Protein AF-A0AAD9TMH7-F1 (afdb_monomer)

InterPro domains: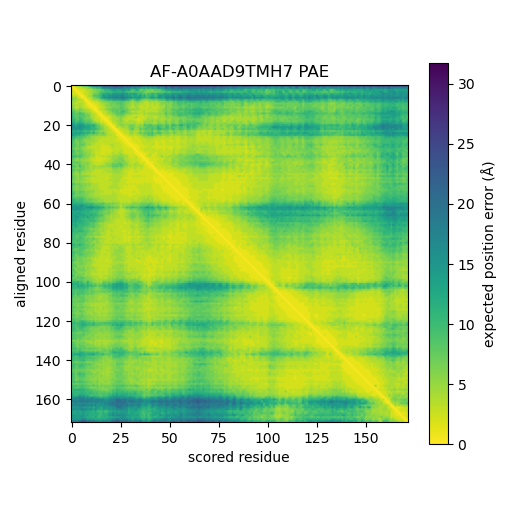
  IPR013698 Squalene epoxidase [PF08491] (3-164)
  IPR036188 FAD/NAD(P)-binding domain superfamily [G3DSA:3.50.50.60] (2-108)
  IPR036188 FAD/NAD(P)-binding domain superfamily [SSF51905] (16-121)
  IPR040125 Squalene monooxygenase [PTHR10835] (2-171)

Radius of gyration: 20.92 Å; Cα contacts (8 Å, |Δi|>4): 158; chains: 1; bounding box: 48×43×60 Å

Nearest PDB structures (foldseek):
  6c6p-assembly1_B  TM=9.276E-01  e=2.168E-09  Homo sapiens
  1pxc-assembly1_A  TM=7.274E-01  e=1.680E-01  Pseudomonas aeruginosa
  4bk2-assembly1_A-2  TM=8.147E-01  e=1.234E+00  Rhodococcus jostii RHA1
  1ykj-assembly1_A  TM=7.203E-01  e=4.678E-01  Pseudomonas aeruginosa
  6dll-assembly2_D  TM=6.455E-01  e=8.464E-01  Pseudomonas putida KT2440

Organism: NCBI:txid168575

pLDDT: mean 87.28, std 4.31, range [63.28, 92.69]

Structure (mmCIF, N/CA/C/O backbone):
data_AF-A0AAD9TMH7-F1
#
_entry.id   AF-A0AAD9TMH7-F1
#
loop_
_atom_site.group_PDB
_atom_site.id
_atom_site.type_symbol
_atom_site.label_atom_id
_atom_site.label_alt_id
_atom_site.label_comp_id
_atom_site.label_asym_id
_atom_site.label_entity_id
_atom_site.label_seq_id
_atom_site.pdbx_PDB_ins_code
_atom_site.Cartn_x
_atom_site.Cartn_y
_atom_site.Cartn_z
_atom_site.occupancy
_atom_site.B_iso_or_equiv
_atom_site.auth_seq_id
_atom_site.auth_comp_id
_atom_site.auth_asym_id
_atom_site.auth_atom_id
_atom_site.pdbx_PDB_model_num
ATOM 1 N N 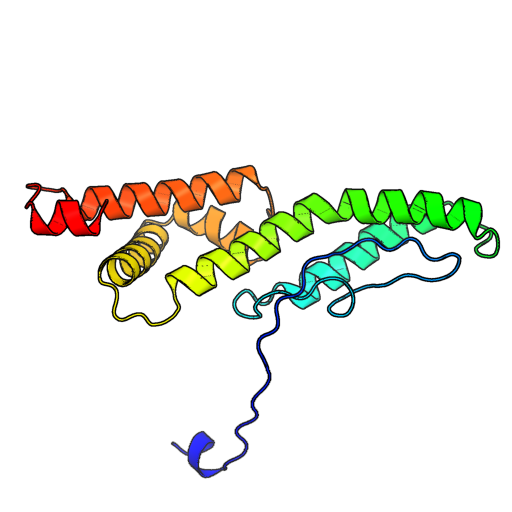. MET A 1 1 ? 1.239 -26.235 20.498 1.00 63.28 1 MET A N 1
ATOM 2 C CA . MET A 1 1 ? 2.556 -25.963 21.119 1.00 63.28 1 MET A CA 1
ATOM 3 C C . MET A 1 1 ? 3.727 -26.581 20.353 1.00 63.28 1 MET A C 1
ATOM 5 O O . MET A 1 1 ? 4.769 -25.947 20.303 1.00 63.28 1 MET A O 1
ATOM 9 N N . VAL A 1 2 ? 3.530 -27.686 19.622 1.00 82.06 2 VAL A N 1
ATOM 10 C CA . VAL A 1 2 ? 4.546 -28.353 18.771 1.00 82.06 2 VAL A CA 1
ATOM 11 C C . VAL A 1 2 ? 5.394 -27.421 17.880 1.00 82.06 2 VAL A C 1
ATOM 13 O O . VAL A 1 2 ? 6.589 -27.640 17.723 1.00 82.06 2 VAL A O 1
ATOM 16 N N . ALA A 1 3 ? 4.818 -26.371 17.281 1.00 84.12 3 ALA A N 1
ATOM 17 C CA . ALA A 1 3 ? 5.582 -25.438 16.440 1.00 84.12 3 ALA A CA 1
ATOM 18 C C . ALA A 1 3 ? 6.568 -24.554 17.233 1.00 84.12 3 ALA A C 1
ATOM 20 O O . ALA A 1 3 ? 7.623 -24.209 16.709 1.00 84.12 3 ALA A O 1
ATOM 21 N N . ILE A 1 4 ? 6.237 -24.218 18.486 1.00 88.38 4 ILE A N 1
ATOM 22 C CA . ILE A 1 4 ? 7.104 -23.446 19.391 1.00 88.38 4 ILE A CA 1
ATOM 23 C C . ILE A 1 4 ? 8.240 -24.343 19.892 1.00 88.38 4 ILE A C 1
ATOM 25 O O . ILE A 1 4 ? 9.398 -23.944 19.862 1.00 88.38 4 ILE A O 1
ATOM 29 N N . GLU A 1 5 ? 7.918 -25.583 20.266 1.00 90.06 5 GLU A N 1
ATOM 30 C CA . GLU A 1 5 ? 8.888 -26.581 20.742 1.00 90.06 5 GLU A CA 1
ATOM 31 C C . GLU A 1 5 ? 9.938 -26.944 19.682 1.00 90.06 5 GLU A C 1
ATOM 33 O O . GLU A 1 5 ? 11.096 -27.174 20.013 1.00 90.06 5 GLU A O 1
ATOM 38 N N . LYS A 1 6 ? 9.569 -26.930 18.392 1.00 89.38 6 LYS A N 1
ATOM 39 C CA . LYS A 1 6 ? 10.507 -27.146 17.275 1.00 89.38 6 LYS A CA 1
ATOM 40 C C . LYS A 1 6 ? 11.535 -26.019 17.087 1.00 89.38 6 LYS A C 1
ATOM 42 O O . LYS A 1 6 ? 12.466 -26.200 16.307 1.00 89.38 6 LYS A O 1
ATOM 47 N N . GLY A 1 7 ? 11.368 -24.855 17.724 1.00 84.31 7 GLY A N 1
ATOM 48 C CA . GLY A 1 7 ? 12.388 -23.799 17.805 1.00 84.31 7 GLY A CA 1
ATOM 49 C C . GLY A 1 7 ? 12.769 -23.071 16.504 1.00 84.31 7 GLY A C 1
ATOM 50 O O . GLY A 1 7 ? 13.596 -22.167 16.545 1.00 84.31 7 GLY A O 1
ATOM 51 N N . ASN A 1 8 ? 12.175 -23.389 15.348 1.00 88.31 8 ASN A N 1
ATOM 52 C CA . ASN A 1 8 ? 12.482 -22.732 14.064 1.00 88.31 8 ASN A CA 1
ATOM 53 C C . ASN A 1 8 ? 11.724 -21.397 13.897 1.00 88.31 8 ASN A C 1
ATOM 55 O O . ASN A 1 8 ? 11.012 -21.185 12.913 1.00 88.31 8 ASN A O 1
ATOM 59 N N . ILE A 1 9 ? 11.834 -20.509 14.888 1.00 89.75 9 ILE A N 1
ATOM 60 C CA . ILE A 1 9 ? 11.226 -19.175 14.855 1.00 89.75 9 ILE A CA 1
ATOM 61 C C . ILE A 1 9 ? 12.196 -18.229 14.149 1.00 89.75 9 ILE A C 1
ATOM 63 O O . ILE A 1 9 ? 13.265 -17.914 14.666 1.00 89.75 9 ILE A O 1
ATOM 67 N N . ARG A 1 10 ? 11.819 -17.770 12.955 1.00 91.44 10 ARG A N 1
ATOM 68 C CA . ARG A 1 10 ? 12.599 -16.803 12.174 1.00 91.44 10 ARG A CA 1
ATOM 69 C C . ARG A 1 10 ? 12.021 -15.410 12.353 1.00 91.44 10 ARG A C 1
ATOM 71 O O . ARG A 1 10 ? 10.811 -15.221 12.257 1.00 91.44 10 ARG A O 1
ATOM 78 N N . THR A 1 11 ? 12.893 -14.439 12.573 1.00 89.06 11 THR A N 1
ATOM 79 C CA . THR A 1 11 ? 12.530 -13.028 12.683 1.00 89.06 11 THR A CA 1
ATOM 80 C C . THR A 1 11 ? 13.097 -12.260 11.497 1.00 89.06 11 THR A C 1
ATOM 82 O O . THR A 1 11 ? 14.181 -12.553 11.000 1.00 89.06 11 THR A O 1
ATOM 85 N N . MET A 1 12 ? 12.333 -11.282 11.022 1.00 89.56 12 MET A N 1
ATOM 86 C CA . MET A 1 12 ? 12.731 -10.362 9.961 1.00 89.56 12 MET A CA 1
ATOM 87 C C . MET A 1 12 ? 12.413 -8.941 10.412 1.00 89.56 12 MET A C 1
ATOM 89 O O . MET A 1 12 ? 11.469 -8.713 11.169 1.00 89.56 12 MET A O 1
ATOM 93 N N . THR A 1 13 ? 13.213 -7.977 9.965 1.00 86.94 13 THR A N 1
ATOM 94 C CA . THR A 1 13 ? 13.007 -6.570 10.318 1.00 86.94 13 THR A CA 1
ATOM 95 C C . THR A 1 13 ? 11.858 -5.970 9.516 1.00 86.94 13 THR A C 1
ATOM 97 O O . THR A 1 13 ? 11.881 -6.032 8.287 1.00 86.94 13 THR A O 1
ATOM 100 N N . ASN A 1 14 ? 10.924 -5.293 10.186 1.00 84.56 14 ASN A N 1
ATOM 101 C CA . ASN A 1 14 ? 9.943 -4.442 9.516 1.00 84.56 14 ASN A CA 1
ATOM 102 C C . ASN A 1 14 ? 10.627 -3.137 9.096 1.00 84.56 14 ASN A C 1
ATOM 104 O O . ASN A 1 14 ? 10.991 -2.325 9.947 1.00 84.56 14 ASN A O 1
ATOM 108 N N . ARG A 1 15 ? 10.820 -2.938 7.790 1.00 82.25 15 ARG A N 1
ATOM 109 C CA . ARG A 1 15 ? 11.405 -1.711 7.234 1.00 82.25 15 ARG A CA 1
ATOM 110 C C . ARG A 1 15 ? 10.324 -0.861 6.574 1.00 82.25 15 ARG A C 1
ATOM 112 O O . ARG A 1 15 ? 9.320 -1.371 6.089 1.00 82.25 15 ARG A O 1
ATOM 119 N N . SER A 1 16 ? 10.541 0.447 6.565 1.00 82.25 16 SER A N 1
ATOM 120 C CA . SER A 1 16 ? 9.744 1.396 5.795 1.00 82.25 16 SER A CA 1
ATOM 121 C C . SER A 1 16 ? 10.711 2.359 5.129 1.00 82.25 16 SER A C 1
ATOM 123 O O . SER A 1 16 ? 11.467 3.039 5.817 1.00 82.25 16 SER A O 1
ATOM 125 N N . MET A 1 17 ? 10.698 2.395 3.803 1.00 87.00 17 MET A N 1
ATOM 126 C CA . MET A 1 17 ? 11.581 3.219 2.992 1.00 87.00 17 MET A CA 1
ATOM 127 C C . MET A 1 17 ? 10.749 3.865 1.884 1.00 87.00 17 MET A C 1
ATOM 129 O O . MET A 1 17 ? 10.269 3.145 1.007 1.00 87.00 17 MET A O 1
ATOM 133 N N . PRO A 1 18 ? 10.536 5.190 1.928 1.00 84.19 18 PRO A N 1
ATOM 134 C CA . PRO A 1 18 ? 9.780 5.878 0.895 1.00 84.19 18 PRO A CA 1
ATOM 135 C C . PRO A 1 18 ? 10.549 5.889 -0.428 1.00 84.19 18 PRO A C 1
ATOM 137 O O . PRO A 1 18 ? 11.774 6.018 -0.450 1.00 84.19 18 PRO A O 1
ATOM 140 N N . ALA A 1 19 ? 9.805 5.817 -1.530 1.00 84.75 19 ALA A N 1
ATOM 141 C CA . ALA A 1 19 ? 10.353 5.976 -2.869 1.00 84.75 19 ALA A CA 1
ATOM 142 C C . ALA A 1 19 ? 11.048 7.339 -3.013 1.00 84.75 19 ALA A C 1
ATOM 144 O O . ALA A 1 19 ? 10.396 8.381 -2.928 1.00 84.75 19 ALA A O 1
ATOM 145 N N . THR A 1 20 ? 12.355 7.324 -3.271 1.00 82.69 20 THR A N 1
ATOM 146 C CA . THR A 1 20 ? 13.131 8.517 -3.630 1.00 82.69 20 THR A CA 1
ATOM 147 C C . THR A 1 20 ? 13.665 8.329 -5.038 1.00 82.69 20 THR A C 1
ATOM 149 O O . THR A 1 20 ? 14.431 7.407 -5.302 1.00 82.69 20 THR A O 1
ATOM 152 N N . THR A 1 21 ? 13.240 9.186 -5.962 1.00 77.94 21 THR A N 1
ATOM 153 C CA . THR A 1 21 ? 13.705 9.129 -7.348 1.00 77.94 21 THR A CA 1
ATOM 154 C C . THR A 1 21 ? 15.100 9.728 -7.444 1.00 77.94 21 THR A C 1
ATOM 156 O O . THR A 1 21 ? 15.270 10.927 -7.227 1.00 77.94 21 THR A O 1
ATOM 159 N N . GLN A 1 22 ? 16.083 8.909 -7.799 1.00 77.25 22 GLN A N 1
ATOM 160 C CA . GLN A 1 22 ? 17.406 9.368 -8.205 1.00 77.25 22 GLN A CA 1
ATOM 161 C C . GLN A 1 22 ? 17.606 8.965 -9.668 1.00 77.25 22 GLN A C 1
ATOM 163 O O . GLN A 1 22 ? 17.825 7.784 -9.938 1.00 77.25 22 GLN A O 1
ATOM 168 N N . PRO A 1 23 ? 17.459 9.897 -10.629 1.00 76.25 23 PRO A N 1
ATOM 169 C CA . PRO A 1 23 ? 17.712 9.585 -12.027 1.00 76.25 23 PRO A CA 1
ATOM 170 C C . PRO A 1 23 ? 19.189 9.220 -12.177 1.00 76.25 23 PRO A C 1
ATOM 172 O O . PRO A 1 23 ? 20.078 10.003 -11.852 1.00 76.25 23 PRO A O 1
ATOM 175 N N . THR A 1 24 ? 19.454 7.995 -12.613 1.00 83.56 24 THR A N 1
ATOM 176 C CA . THR A 1 24 ? 20.802 7.500 -12.891 1.00 83.56 24 THR A CA 1
ATOM 177 C C . THR A 1 24 ? 20.785 6.912 -14.289 1.00 83.56 24 THR A C 1
ATOM 179 O O . THR A 1 24 ? 19.992 6.019 -14.585 1.00 83.56 24 THR A O 1
ATOM 182 N N . LEU A 1 25 ? 21.625 7.449 -15.171 1.00 82.94 25 LEU A N 1
ATOM 183 C CA . LEU A 1 25 ? 21.685 7.016 -16.564 1.00 82.94 25 LEU A CA 1
ATOM 184 C C . LEU A 1 25 ? 22.033 5.524 -16.634 1.00 82.94 25 LEU A C 1
ATOM 186 O O . LEU A 1 25 ? 23.006 5.081 -16.029 1.00 82.94 25 LEU A O 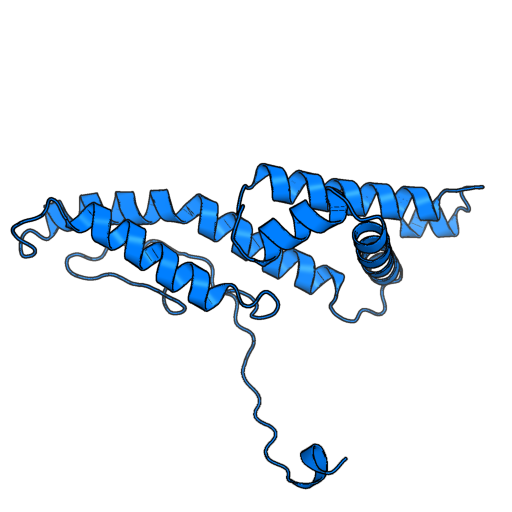1
ATOM 190 N N . GLY A 1 26 ? 21.216 4.758 -17.358 1.00 83.75 26 GLY A N 1
ATOM 191 C CA . GLY A 1 26 ? 21.414 3.318 -17.545 1.00 83.75 26 GLY A CA 1
ATOM 192 C C . GLY A 1 26 ? 21.102 2.442 -16.324 1.00 83.75 26 GLY A C 1
ATOM 193 O O . GLY A 1 26 ? 21.325 1.236 -16.390 1.00 83.75 26 GLY A O 1
ATOM 194 N N . ALA A 1 27 ? 20.573 3.000 -15.229 1.00 87.19 27 ALA A N 1
ATOM 195 C CA . ALA A 1 27 ? 20.221 2.240 -14.032 1.00 87.19 27 ALA A CA 1
ATOM 196 C C . ALA A 1 27 ? 18.765 2.476 -13.606 1.00 87.19 27 ALA A C 1
ATOM 198 O O . ALA A 1 27 ? 18.225 3.577 -13.705 1.00 87.19 27 ALA A O 1
ATOM 199 N N . LEU A 1 28 ? 18.133 1.420 -13.094 1.00 87.81 28 LEU A N 1
ATOM 200 C CA . LEU A 1 28 ? 16.751 1.434 -12.627 1.00 87.81 28 LEU A CA 1
ATOM 201 C C . LEU A 1 28 ? 16.642 0.676 -11.303 1.00 87.81 28 LEU A C 1
ATOM 203 O O . LEU A 1 28 ? 17.107 -0.456 -11.188 1.00 87.81 28 LEU A O 1
ATOM 207 N N . LEU A 1 29 ? 15.994 1.297 -10.317 1.00 88.56 29 LEU A N 1
ATOM 208 C CA . LEU A 1 29 ? 15.738 0.704 -9.008 1.00 88.56 29 LEU A CA 1
ATOM 209 C C . LEU A 1 29 ? 14.269 0.275 -8.909 1.00 88.56 29 LEU A C 1
ATOM 211 O O . LEU A 1 29 ? 13.370 1.063 -9.198 1.00 88.56 29 LEU A O 1
ATOM 215 N N . LEU A 1 30 ? 14.019 -0.970 -8.490 1.00 89.38 30 LEU A N 1
ATOM 216 C CA . LEU A 1 30 ? 12.678 -1.561 -8.399 1.00 89.38 30 LEU A CA 1
ATOM 217 C C . LEU A 1 30 ? 12.492 -2.386 -7.121 1.00 89.38 30 LEU A C 1
ATOM 219 O O . LEU A 1 30 ? 13.451 -2.762 -6.448 1.00 89.38 30 LEU A O 1
ATOM 223 N N . GLY A 1 31 ? 11.229 -2.696 -6.818 1.00 88.31 31 GLY A N 1
ATOM 224 C CA . GLY A 1 31 ? 10.840 -3.546 -5.692 1.00 88.31 31 GLY A CA 1
ATOM 225 C C . GLY A 1 31 ? 11.155 -2.923 -4.333 1.00 88.31 31 GLY A C 1
ATOM 226 O O . GLY A 1 31 ? 11.196 -1.698 -4.190 1.00 88.31 31 GLY A O 1
ATOM 227 N N . ASP A 1 32 ? 11.412 -3.774 -3.338 1.00 89.81 32 ASP A N 1
ATOM 228 C CA . ASP A 1 32 ? 11.732 -3.333 -1.975 1.00 89.81 32 ASP A CA 1
ATOM 229 C C . ASP A 1 32 ? 13.010 -2.478 -1.923 1.00 89.81 32 ASP A C 1
ATOM 231 O O . ASP A 1 32 ? 13.123 -1.600 -1.070 1.00 89.81 32 ASP A O 1
ATOM 235 N N . ALA A 1 33 ? 13.931 -2.642 -2.880 1.00 88.44 33 ALA A N 1
ATOM 236 C CA . ALA A 1 33 ? 15.115 -1.792 -2.995 1.00 88.44 33 ALA A CA 1
ATOM 237 C C . ALA A 1 33 ? 14.778 -0.332 -3.353 1.00 88.44 33 ALA A C 1
ATOM 239 O O . ALA A 1 33 ? 15.563 0.558 -3.046 1.00 88.44 33 ALA A O 1
ATOM 240 N N . PHE A 1 34 ? 13.616 -0.071 -3.963 1.00 87.81 34 PHE A N 1
ATOM 241 C CA . PHE A 1 34 ? 13.153 1.275 -4.309 1.00 87.81 34 PHE A CA 1
ATOM 242 C C . PHE A 1 34 ? 12.137 1.835 -3.308 1.00 87.81 34 PHE A C 1
ATOM 244 O O . PHE A 1 34 ? 12.189 3.011 -2.957 1.00 87.81 34 PHE A O 1
ATOM 251 N N . ASN A 1 35 ? 11.186 1.012 -2.860 1.00 88.31 35 ASN A N 1
ATOM 252 C CA . ASN A 1 35 ? 10.096 1.441 -1.987 1.00 88.31 35 ASN A CA 1
ATOM 253 C C . ASN A 1 35 ? 9.663 0.262 -1.108 1.00 88.31 35 ASN A C 1
ATOM 255 O O . ASN A 1 35 ? 8.983 -0.644 -1.576 1.00 88.31 35 ASN A O 1
ATOM 259 N N . THR A 1 36 ? 10.035 0.277 0.171 1.00 87.44 36 THR A N 1
ATOM 260 C CA . THR A 1 36 ? 9.600 -0.744 1.139 1.00 87.44 36 THR A CA 1
ATOM 261 C C . THR A 1 36 ? 8.509 -0.167 2.037 1.00 87.44 36 THR A C 1
ATOM 263 O O . THR A 1 36 ? 8.612 0.971 2.497 1.00 87.44 36 THR A O 1
ATOM 266 N N . ARG A 1 37 ? 7.491 -0.965 2.367 1.00 87.19 37 ARG A N 1
ATOM 267 C CA . ARG A 1 37 ? 6.464 -0.614 3.361 1.00 87.19 37 ARG A CA 1
ATOM 268 C C . ARG A 1 37 ? 6.346 -1.664 4.452 1.00 87.19 37 ARG A C 1
ATOM 270 O O . ARG A 1 37 ? 6.877 -2.763 4.335 1.00 87.19 37 ARG A O 1
ATOM 277 N N . HIS A 1 38 ? 5.577 -1.332 5.484 1.00 85.75 38 HIS A N 1
ATOM 278 C CA . HIS A 1 38 ? 5.240 -2.283 6.532 1.00 85.75 38 HIS A CA 1
ATOM 279 C C . HIS A 1 38 ? 4.560 -3.537 5.932 1.00 85.75 38 HIS A C 1
ATOM 281 O O . HIS A 1 38 ? 3.568 -3.388 5.215 1.00 85.75 38 HIS A O 1
ATOM 287 N N . PRO A 1 39 ? 5.024 -4.767 6.236 1.00 85.56 39 PRO A N 1
ATOM 288 C CA . PRO A 1 39 ? 4.568 -5.987 5.555 1.00 85.56 39 PRO A CA 1
ATOM 289 C C . PRO A 1 39 ? 3.153 -6.438 5.949 1.00 85.56 39 PRO A C 1
ATOM 291 O O . PRO A 1 39 ? 2.640 -7.399 5.389 1.00 85.56 39 PRO A O 1
ATOM 294 N N . LEU A 1 40 ? 2.509 -5.741 6.893 1.00 85.88 40 LEU A N 1
ATOM 295 C CA . LEU A 1 40 ? 1.192 -6.089 7.449 1.00 85.88 40 LEU A CA 1
ATOM 296 C C . LEU A 1 40 ? 0.104 -6.272 6.384 1.00 85.88 40 LEU A C 1
ATOM 298 O O . LEU A 1 40 ? -0.762 -7.120 6.558 1.00 85.88 40 LEU A O 1
ATOM 302 N N . THR A 1 41 ? 0.137 -5.489 5.306 1.00 85.81 41 THR A N 1
ATOM 303 C CA . THR A 1 41 ? -0.858 -5.585 4.226 1.00 85.81 41 THR A CA 1
ATOM 304 C C . THR A 1 41 ? -0.457 -6.562 3.125 1.00 85.81 41 THR A C 1
ATOM 306 O O . THR A 1 41 ? -1.246 -6.800 2.223 1.00 85.81 41 THR A O 1
ATOM 309 N N . GLY A 1 42 ? 0.764 -7.108 3.141 1.00 86.00 42 GLY A N 1
ATOM 310 C CA . GLY A 1 42 ? 1.253 -8.007 2.090 1.00 86.00 42 GLY A CA 1
ATOM 311 C C . GLY A 1 42 ? 1.468 -7.364 0.707 1.00 86.00 42 GLY A C 1
ATOM 312 O O . GLY A 1 42 ? 1.911 -8.050 -0.208 1.00 86.00 42 GLY A O 1
ATOM 313 N N . GLY A 1 43 ? 1.239 -6.056 0.539 1.00 86.75 43 GLY A N 1
ATOM 314 C CA . GLY A 1 43 ? 1.251 -5.373 -0.768 1.00 86.75 43 GLY A CA 1
ATOM 315 C C . GLY A 1 43 ? 2.631 -5.115 -1.400 1.00 86.75 43 GLY A C 1
ATOM 316 O O . GLY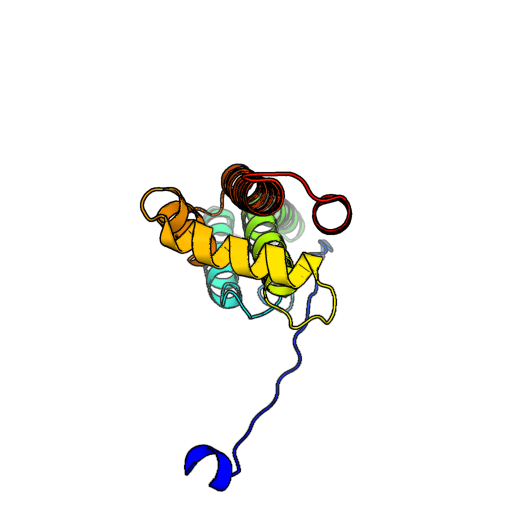 A 1 43 ? 2.749 -4.324 -2.338 1.00 86.75 43 GLY A O 1
ATOM 317 N N . GLY A 1 44 ? 3.710 -5.712 -0.879 1.00 88.25 44 GLY A N 1
ATOM 318 C CA . GLY A 1 44 ? 5.065 -5.564 -1.435 1.00 88.25 44 GLY A CA 1
ATOM 319 C C . GLY A 1 44 ? 5.202 -6.237 -2.805 1.00 88.25 44 GLY A C 1
ATOM 320 O O . GLY A 1 44 ? 5.554 -5.592 -3.793 1.00 88.25 44 GLY A O 1
ATOM 321 N N . MET A 1 45 ? 4.822 -7.517 -2.889 1.00 91.75 45 MET A N 1
ATOM 322 C CA . MET A 1 45 ? 4.863 -8.279 -4.143 1.00 91.75 45 MET A CA 1
ATOM 323 C C . MET A 1 45 ? 3.888 -7.725 -5.184 1.00 91.75 45 MET A C 1
ATOM 325 O O . MET A 1 45 ? 4.248 -7.599 -6.353 1.00 91.75 45 MET A O 1
ATOM 329 N N . THR A 1 46 ? 2.681 -7.330 -4.765 1.00 90.06 46 THR A N 1
ATOM 330 C CA . THR A 1 46 ? 1.683 -6.734 -5.664 1.00 90.06 46 THR A CA 1
ATOM 331 C C . THR A 1 46 ? 2.202 -5.458 -6.312 1.00 90.06 46 THR A C 1
ATOM 333 O O . THR A 1 46 ? 2.033 -5.251 -7.514 1.00 90.06 46 THR A O 1
ATOM 336 N N . MET A 1 47 ? 2.898 -4.620 -5.543 1.00 88.25 47 MET A N 1
ATOM 337 C CA . MET A 1 47 ? 3.512 -3.405 -6.064 1.00 88.25 47 MET A CA 1
ATOM 338 C C . MET A 1 47 ? 4.658 -3.714 -7.030 1.00 88.25 47 MET A C 1
ATOM 340 O O . MET A 1 47 ? 4.699 -3.122 -8.105 1.00 88.25 47 MET A O 1
ATOM 344 N N . ALA A 1 48 ? 5.523 -4.681 -6.710 1.00 90.88 48 ALA A N 1
ATOM 345 C CA . ALA A 1 48 ? 6.591 -5.109 -7.614 1.00 90.88 48 ALA A CA 1
ATOM 346 C C . ALA A 1 48 ? 6.042 -5.611 -8.964 1.00 90.88 48 ALA A C 1
ATOM 348 O O . ALA A 1 48 ? 6.536 -5.221 -10.022 1.00 90.88 48 ALA A O 1
ATOM 349 N N . LEU A 1 49 ? 4.979 -6.421 -8.945 1.00 91.75 49 LEU A N 1
ATOM 350 C CA . LEU A 1 49 ? 4.321 -6.910 -10.160 1.00 91.75 49 LEU A CA 1
ATOM 351 C C . LEU A 1 49 ? 3.634 -5.783 -10.938 1.00 91.75 49 LEU A C 1
ATOM 353 O O . LEU A 1 49 ? 3.787 -5.697 -12.155 1.00 91.75 49 LEU A O 1
ATOM 357 N N . SER A 1 50 ? 2.938 -4.883 -10.244 1.00 89.69 50 SER A N 1
ATOM 358 C CA . SER A 1 50 ? 2.280 -3.732 -10.871 1.00 89.69 50 SER A CA 1
ATOM 359 C C . SER A 1 50 ? 3.289 -2.804 -11.550 1.00 89.69 50 SER A C 1
ATOM 361 O O . SER A 1 50 ? 3.063 -2.346 -12.668 1.00 89.69 50 SER A O 1
ATOM 363 N N . TYR A 1 51 ? 4.436 -2.571 -10.911 1.00 91.31 51 TYR A N 1
ATOM 364 C CA . TYR A 1 51 ? 5.526 -1.785 -11.483 1.00 91.31 51 TYR A CA 1
ATOM 365 C C . TYR A 1 51 ? 6.103 -2.446 -12.733 1.00 91.31 51 TYR A C 1
ATOM 367 O O . TYR A 1 51 ? 6.322 -1.760 -13.725 1.00 91.31 51 TYR A O 1
ATOM 375 N N . ASN A 1 52 ? 6.279 -3.769 -12.737 1.00 91.62 52 ASN A N 1
ATOM 376 C CA . ASN A 1 52 ? 6.742 -4.483 -13.928 1.00 91.62 52 ASN A CA 1
ATOM 377 C C . ASN A 1 52 ? 5.791 -4.318 -15.123 1.00 91.62 52 ASN A C 1
ATOM 379 O O . ASN A 1 52 ? 6.262 -4.185 -16.250 1.00 91.62 52 ASN A O 1
ATOM 383 N N . VAL A 1 53 ? 4.473 -4.284 -14.901 1.00 92.44 53 VAL A N 1
ATOM 384 C CA . VAL A 1 53 ? 3.495 -4.048 -15.979 1.00 92.44 53 VAL A CA 1
ATOM 385 C C . VAL A 1 53 ? 3.641 -2.637 -16.554 1.00 92.44 53 VAL A C 1
ATOM 387 O O . VAL A 1 53 ? 3.780 -2.490 -17.766 1.00 92.44 53 VAL A O 1
ATOM 390 N N . VAL A 1 54 ? 3.690 -1.610 -15.698 1.00 91.81 54 VAL A N 1
ATOM 391 C CA . VAL A 1 54 ? 3.865 -0.211 -16.136 1.00 91.81 54 VAL A CA 1
ATOM 392 C C . VAL A 1 54 ? 5.197 -0.029 -16.864 1.00 91.81 54 VAL A C 1
ATOM 394 O O . VAL A 1 54 ? 5.250 0.601 -17.918 1.00 91.81 54 VAL A O 1
ATOM 397 N N . LEU A 1 55 ? 6.271 -0.608 -16.325 1.00 92.25 55 LEU A N 1
ATOM 398 C CA . LEU A 1 55 ? 7.592 -0.561 -16.936 1.00 92.25 55 LEU A CA 1
ATOM 399 C C . LEU A 1 55 ? 7.591 -1.239 -18.308 1.00 92.25 55 LEU A C 1
ATOM 401 O O . LEU A 1 55 ? 8.052 -0.645 -19.276 1.00 92.25 55 LEU A O 1
ATOM 405 N N . ARG A 1 56 ? 7.030 -2.449 -18.418 1.00 92.69 56 ARG A N 1
ATOM 406 C CA . ARG A 1 56 ? 6.896 -3.164 -19.694 1.00 92.69 56 ARG A CA 1
ATOM 407 C C . ARG A 1 56 ? 6.185 -2.307 -20.735 1.00 92.69 56 ARG A C 1
ATOM 409 O O . ARG A 1 56 ? 6.628 -2.263 -21.879 1.00 92.69 56 ARG A O 1
ATOM 416 N N . ASP A 1 57 ? 5.082 -1.665 -20.368 1.00 92.19 57 ASP A N 1
ATOM 417 C CA . ASP A 1 57 ? 4.290 -0.881 -21.315 1.00 92.19 57 ASP A CA 1
ATOM 418 C C . ASP A 1 57 ? 5.011 0.401 -21.754 1.00 92.19 57 ASP A C 1
ATOM 420 O O . ASP A 1 57 ? 4.927 0.768 -22.925 1.00 92.19 57 ASP A O 1
ATOM 424 N N . LEU A 1 58 ? 5.795 1.021 -20.865 1.00 90.81 58 LEU A N 1
ATOM 425 C CA . LEU A 1 58 ? 6.654 2.162 -21.201 1.00 90.81 58 LEU A CA 1
ATOM 426 C C . LEU A 1 58 ? 7.869 1.786 -22.051 1.00 90.81 58 LEU A C 1
ATOM 428 O O . LEU A 1 58 ? 8.290 2.588 -22.881 1.00 90.81 58 LEU A O 1
ATOM 432 N N . LEU A 1 59 ? 8.433 0.593 -21.851 1.00 90.25 59 LEU A N 1
ATOM 433 C CA . LEU A 1 59 ? 9.589 0.112 -22.611 1.00 90.25 59 LEU A CA 1
ATOM 434 C C . LEU A 1 59 ? 9.197 -0.516 -23.954 1.00 90.25 59 LEU A C 1
ATOM 436 O O . LEU A 1 59 ? 10.023 -0.563 -24.856 1.00 90.25 59 LEU A O 1
ATOM 440 N N . ARG A 1 60 ? 7.948 -0.964 -24.130 1.00 90.88 60 ARG A N 1
ATOM 441 C CA . ARG A 1 60 ? 7.463 -1.584 -25.376 1.00 90.88 60 ARG A CA 1
ATOM 442 C C . ARG A 1 60 ? 7.756 -0.788 -26.664 1.00 90.88 60 ARG A C 1
ATOM 444 O O . ARG A 1 60 ? 8.102 -1.432 -27.649 1.00 90.88 60 ARG A O 1
ATOM 451 N N . PRO A 1 61 ? 7.594 0.550 -26.725 1.00 89.00 61 PRO A N 1
ATOM 452 C CA . PRO A 1 61 ? 7.903 1.308 -27.940 1.00 89.00 61 PRO A CA 1
ATOM 453 C C . PRO A 1 61 ? 9.411 1.498 -28.193 1.00 89.00 61 PRO A C 1
ATOM 455 O O . PRO A 1 61 ? 9.793 1.912 -29.291 1.00 89.00 61 PRO A O 1
ATOM 458 N N . LEU A 1 62 ? 10.274 1.217 -27.212 1.00 86.62 62 LEU A N 1
ATOM 459 C CA . LEU A 1 62 ? 11.719 1.378 -27.346 1.00 86.62 62 LEU A CA 1
ATOM 460 C C . LEU A 1 62 ? 12.326 0.174 -28.069 1.00 86.62 62 LEU A C 1
ATOM 462 O O . LEU A 1 62 ? 12.226 -0.961 -27.612 1.00 86.62 62 LEU A O 1
ATOM 466 N N . HIS A 1 63 ? 12.976 0.446 -29.198 1.00 85.62 63 HIS A N 1
ATOM 467 C CA . HIS A 1 63 ? 13.687 -0.565 -29.985 1.00 85.62 63 HIS A CA 1
ATOM 468 C C . HIS A 1 63 ? 15.182 -0.617 -29.641 1.00 85.62 63 HIS A C 1
ATOM 470 O O . HIS A 1 63 ? 15.823 -1.641 -29.858 1.00 85.62 63 HIS A O 1
ATOM 476 N N . ASP A 1 64 ? 15.720 0.470 -29.079 1.00 86.19 64 ASP A N 1
ATOM 477 C CA . ASP A 1 64 ? 17.094 0.567 -28.598 1.00 86.19 64 ASP A CA 1
ATOM 478 C C . ASP A 1 64 ? 17.099 0.993 -27.125 1.00 86.19 64 ASP A C 1
ATOM 480 O O . ASP A 1 64 ? 16.486 1.993 -26.748 1.00 86.19 64 ASP A O 1
ATOM 484 N N . LEU A 1 65 ? 17.778 0.206 -26.290 1.00 86.88 65 LEU A N 1
ATOM 485 C CA . LEU A 1 65 ? 17.950 0.469 -24.859 1.00 86.88 65 LEU A CA 1
ATOM 486 C C . LEU A 1 65 ? 19.300 1.136 -24.549 1.00 86.88 65 LEU A C 1
ATOM 488 O O . LEU A 1 65 ? 19.548 1.483 -23.396 1.00 86.88 65 LEU A O 1
ATOM 492 N N . ASN A 1 66 ? 20.165 1.323 -25.554 1.00 88.88 66 ASN A N 1
ATOM 493 C CA . ASN A 1 66 ? 21.463 1.982 -25.391 1.00 88.88 66 ASN A CA 1
ATOM 494 C C . ASN A 1 66 ? 21.354 3.515 -25.363 1.00 88.88 66 ASN A C 1
ATOM 496 O O . ASN A 1 66 ? 22.281 4.184 -24.902 1.00 88.88 66 ASN A O 1
ATOM 500 N N . ASP A 1 67 ? 20.226 4.084 -25.799 1.00 88.12 67 ASP A N 1
ATOM 501 C CA . ASP A 1 67 ? 19.938 5.515 -25.674 1.00 88.12 67 ASP A CA 1
ATOM 502 C C . ASP A 1 67 ? 19.548 5.863 -24.225 1.00 88.12 67 ASP A C 1
ATOM 504 O O . ASP A 1 67 ? 18.373 5.956 -23.852 1.00 88.12 67 ASP A O 1
ATOM 508 N N . ALA A 1 68 ? 20.565 6.019 -23.372 1.00 87.50 68 ALA A N 1
ATOM 509 C CA . ALA A 1 68 ? 20.387 6.317 -21.954 1.00 87.50 68 ALA A CA 1
ATOM 510 C C . ALA A 1 68 ? 19.608 7.628 -21.682 1.00 87.50 68 ALA A C 1
ATOM 512 O O . ALA A 1 68 ? 18.760 7.616 -20.783 1.00 87.50 68 ALA A O 1
ATOM 513 N N . PRO A 1 69 ? 19.824 8.741 -22.419 1.00 86.25 69 PRO A N 1
ATOM 514 C CA . PRO A 1 69 ? 18.996 9.942 -22.296 1.00 86.25 69 PRO A CA 1
ATOM 515 C C . PRO A 1 69 ? 17.518 9.707 -22.623 1.00 86.25 69 PRO A C 1
ATOM 517 O O . PRO A 1 69 ? 16.651 10.137 -21.854 1.00 86.25 69 PRO A O 1
ATOM 520 N N . ALA A 1 70 ? 17.208 9.005 -23.721 1.00 85.69 70 ALA A N 1
ATOM 521 C CA . ALA A 1 70 ? 15.823 8.687 -24.055 1.00 85.69 70 ALA A CA 1
ATOM 522 C C . ALA A 1 70 ? 15.195 7.789 -22.984 1.00 85.69 70 ALA A C 1
ATOM 524 O O . ALA A 1 70 ? 14.107 8.098 -22.494 1.00 85.69 70 ALA A O 1
ATOM 525 N N . LEU A 1 71 ? 15.902 6.739 -22.552 1.00 88.56 71 LEU A N 1
ATOM 526 C CA . LEU A 1 71 ? 15.447 5.827 -21.504 1.00 88.56 71 LEU A CA 1
ATOM 527 C C . LEU A 1 71 ? 15.148 6.573 -20.195 1.00 88.56 71 LEU A C 1
ATOM 529 O O . LEU A 1 71 ? 14.105 6.337 -19.586 1.00 88.56 71 LEU A O 1
ATOM 533 N N . CYS A 1 72 ? 15.998 7.526 -19.798 1.00 87.25 72 CYS A N 1
ATOM 534 C CA . CYS A 1 72 ? 15.795 8.338 -18.596 1.00 87.25 72 CYS A CA 1
ATOM 535 C C . CYS A 1 72 ? 14.439 9.064 -18.609 1.00 87.25 72 CYS A C 1
ATOM 537 O O . CYS A 1 72 ? 13.720 9.040 -17.611 1.00 87.25 72 CYS A O 1
ATOM 539 N N . LYS A 1 73 ? 14.028 9.619 -19.756 1.00 87.62 73 LYS A N 1
ATOM 540 C CA . LYS A 1 73 ? 12.728 10.297 -19.911 1.00 87.62 73 LYS A CA 1
ATOM 541 C C . LYS A 1 73 ? 11.535 9.347 -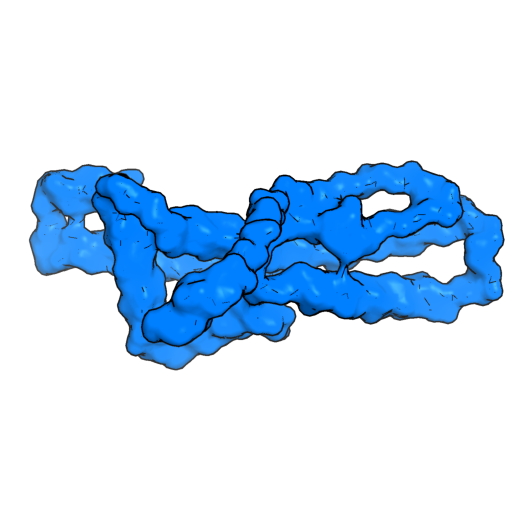19.719 1.00 87.62 73 LYS A C 1
ATOM 543 O O . LYS A 1 73 ? 10.529 9.712 -19.101 1.00 87.62 73 LYS A O 1
ATOM 548 N N . TYR A 1 74 ? 11.638 8.113 -20.216 1.00 87.56 74 TYR A N 1
ATOM 549 C CA . TYR A 1 74 ? 10.618 7.084 -19.977 1.00 87.56 74 TYR A CA 1
ATOM 550 C C . TYR A 1 74 ? 10.601 6.637 -18.510 1.00 87.56 74 TYR A C 1
ATOM 552 O O . TYR A 1 74 ? 9.524 6.455 -17.941 1.00 87.56 74 TYR A O 1
ATOM 560 N N . LEU A 1 75 ? 11.766 6.528 -17.865 1.00 88.69 75 LEU A N 1
ATOM 561 C CA . LEU A 1 75 ? 11.865 6.176 -16.446 1.00 88.69 75 LEU A CA 1
ATOM 562 C C . LEU A 1 75 ? 11.302 7.271 -15.523 1.00 88.69 75 LEU A C 1
ATOM 564 O O . LEU A 1 75 ? 10.642 6.962 -14.533 1.00 88.69 75 LEU A O 1
ATOM 568 N N . GLU A 1 76 ? 11.459 8.551 -15.856 1.00 88.06 76 GLU A N 1
ATOM 569 C CA . GLU A 1 76 ? 10.782 9.644 -15.138 1.00 88.06 76 GLU A CA 1
ATOM 570 C C . GLU A 1 76 ? 9.251 9.518 -15.203 1.00 88.06 76 GLU A C 1
ATOM 572 O O . GLU A 1 76 ? 8.544 9.715 -14.202 1.00 88.06 76 GLU A O 1
ATOM 577 N N . SER A 1 77 ? 8.735 9.121 -16.369 1.00 89.31 77 SER A N 1
ATOM 578 C CA . SER A 1 77 ? 7.308 8.847 -16.565 1.00 89.31 77 SER A CA 1
ATOM 579 C C . SER A 1 77 ? 6.860 7.628 -15.753 1.00 89.31 77 SER A C 1
ATOM 581 O O . SER A 1 77 ? 5.832 7.688 -15.075 1.00 89.31 77 SER A O 1
ATOM 583 N N . PHE A 1 78 ? 7.666 6.559 -15.731 1.00 90.62 78 PHE A N 1
ATOM 584 C CA . PHE A 1 78 ? 7.452 5.375 -14.894 1.00 90.62 78 PHE A CA 1
ATOM 585 C C . PHE A 1 78 ? 7.286 5.748 -13.418 1.00 90.62 78 PHE A C 1
ATOM 587 O O . PHE A 1 78 ? 6.284 5.385 -12.795 1.00 90.62 78 PHE A O 1
ATOM 594 N N . TYR A 1 79 ? 8.216 6.530 -12.863 1.00 87.44 79 TYR A N 1
ATOM 595 C CA . TYR A 1 79 ? 8.139 6.939 -11.463 1.00 87.44 79 TYR A CA 1
ATOM 596 C C . TYR A 1 79 ? 6.901 7.786 -11.176 1.00 87.44 79 TYR A C 1
ATOM 598 O O . TYR A 1 79 ? 6.315 7.668 -10.102 1.00 87.44 79 TYR A O 1
ATOM 606 N N . THR A 1 80 ? 6.463 8.610 -12.128 1.00 89.12 80 THR A N 1
ATOM 607 C CA . THR A 1 80 ? 5.243 9.412 -11.980 1.00 89.12 80 THR A CA 1
ATOM 608 C C . THR A 1 80 ? 3.985 8.547 -11.980 1.00 89.12 80 THR A C 1
ATOM 610 O O . THR A 1 80 ? 3.130 8.729 -11.112 1.00 89.12 80 THR A O 1
ATOM 613 N N . LEU A 1 81 ? 3.899 7.559 -12.872 1.00 88.56 81 LEU A N 1
ATOM 614 C CA . LEU A 1 81 ? 2.772 6.622 -12.943 1.00 88.56 81 LEU A CA 1
ATOM 615 C C . LEU A 1 81 ? 2.689 5.698 -11.721 1.00 88.56 81 LEU A C 1
ATOM 617 O O . LEU A 1 81 ? 1.597 5.310 -11.311 1.00 88.56 81 LEU A O 1
ATOM 621 N N . CYS A 1 82 ? 3.822 5.391 -11.089 1.00 87.56 82 CYS A N 1
ATOM 622 C CA . CYS A 1 82 ? 3.862 4.558 -9.889 1.00 87.56 82 CYS A CA 1
ATOM 623 C C . CYS A 1 82 ? 3.396 5.286 -8.614 1.00 87.56 82 CYS A C 1
ATOM 625 O O . CYS A 1 82 ? 2.940 4.630 -7.674 1.00 87.56 82 CYS A O 1
ATOM 627 N N . LYS A 1 83 ? 3.471 6.627 -8.559 1.00 87.62 83 LYS A N 1
ATOM 628 C CA . LYS A 1 83 ? 3.174 7.427 -7.349 1.00 87.62 83 LYS A CA 1
ATOM 629 C C . LYS A 1 83 ? 1.793 7.158 -6.733 1.00 87.62 83 LYS A C 1
ATOM 631 O O . LYS A 1 83 ? 1.754 6.967 -5.517 1.00 87.62 83 LYS A O 1
ATOM 636 N N . PRO A 1 84 ? 0.669 7.125 -7.479 1.00 86.56 84 PRO A N 1
ATOM 637 C CA . PRO A 1 84 ? -0.656 6.960 -6.872 1.00 86.56 84 PRO A CA 1
ATOM 638 C C . PRO A 1 84 ? -0.832 5.596 -6.191 1.00 86.56 84 PRO A C 1
ATOM 640 O O . PRO A 1 84 ? -1.318 5.521 -5.059 1.00 86.56 84 PRO A O 1
ATOM 643 N N . LEU A 1 85 ? -0.367 4.528 -6.848 1.00 86.44 85 LEU A N 1
ATOM 644 C CA . LEU A 1 85 ? -0.370 3.168 -6.305 1.00 86.44 85 LEU A CA 1
ATOM 645 C C . LEU A 1 85 ? 0.547 3.071 -5.078 1.00 86.44 85 LEU A C 1
ATOM 647 O O . LEU A 1 85 ? 0.142 2.596 -4.015 1.00 86.44 85 LEU A O 1
ATOM 651 N N . ALA A 1 86 ? 1.778 3.576 -5.205 1.00 87.12 86 ALA A N 1
ATOM 652 C CA . ALA A 1 86 ? 2.761 3.605 -4.131 1.00 87.12 86 ALA A CA 1
ATOM 653 C C . ALA A 1 86 ? 2.221 4.324 -2.893 1.00 87.12 86 ALA A C 1
ATOM 655 O O . ALA A 1 86 ? 2.300 3.797 -1.785 1.00 87.12 86 ALA A O 1
ATOM 656 N N . SER A 1 87 ? 1.656 5.515 -3.092 1.00 88.81 87 SER A N 1
ATOM 657 C CA . SER A 1 87 ? 1.137 6.375 -2.036 1.00 88.81 87 SER A CA 1
ATOM 658 C C . SER A 1 87 ? -0.029 5.718 -1.303 1.00 88.81 87 SER A C 1
ATOM 660 O O . SER A 1 87 ? -0.007 5.662 -0.073 1.00 88.81 87 SER A O 1
ATOM 662 N N . THR A 1 88 ? -0.991 5.147 -2.035 1.00 88.12 88 THR A N 1
ATOM 663 C CA . THR A 1 88 ? -2.176 4.518 -1.433 1.00 88.12 88 THR A CA 1
ATOM 664 C C . THR A 1 88 ? -1.784 3.321 -0.573 1.00 88.12 88 THR A C 1
ATOM 666 O O . THR A 1 88 ? -2.118 3.283 0.610 1.00 88.12 88 THR A O 1
ATOM 669 N N . ILE A 1 89 ? -0.998 2.388 -1.118 1.00 87.62 89 ILE A N 1
ATOM 670 C CA . ILE A 1 89 ? -0.605 1.173 -0.393 1.00 87.62 89 ILE A CA 1
ATOM 671 C C . ILE A 1 89 ? 0.354 1.504 0.767 1.00 87.62 89 ILE A C 1
ATOM 673 O O . ILE A 1 89 ? 0.219 0.941 1.853 1.00 87.62 89 ILE A O 1
ATOM 677 N N . ASN A 1 90 ? 1.289 2.455 0.590 1.00 89.31 90 ASN A N 1
ATOM 678 C CA . ASN A 1 90 ? 2.182 2.913 1.670 1.00 89.31 90 ASN A CA 1
ATOM 679 C C . ASN A 1 90 ? 1.384 3.508 2.832 1.00 89.31 90 ASN A C 1
ATOM 681 O O . ASN A 1 90 ? 1.609 3.162 3.995 1.00 89.31 90 ASN A O 1
ATOM 685 N N . THR A 1 91 ? 0.459 4.411 2.509 1.00 89.12 91 THR A N 1
ATOM 686 C CA . THR A 1 91 ? -0.355 5.114 3.501 1.00 89.12 91 THR A CA 1
ATOM 687 C C . THR A 1 91 ? -1.270 4.139 4.224 1.00 89.12 91 THR A C 1
ATOM 689 O O . THR A 1 91 ? -1.325 4.171 5.451 1.00 89.12 91 THR A O 1
ATOM 692 N N . LEU A 1 92 ? -1.915 3.223 3.494 1.00 89.25 92 LEU A N 1
ATOM 693 C CA . LEU A 1 92 ? -2.757 2.183 4.078 1.00 89.25 92 LEU A CA 1
ATOM 694 C C . LEU A 1 92 ? -1.959 1.286 5.032 1.00 89.25 92 LEU A C 1
ATOM 696 O O . LEU A 1 92 ? -2.369 1.105 6.176 1.00 89.25 92 LEU A O 1
ATOM 700 N N . ALA A 1 93 ? -0.797 0.779 4.609 1.00 88.94 93 ALA A N 1
ATOM 701 C CA . ALA A 1 93 ? 0.036 -0.083 5.447 1.00 88.94 93 ALA A CA 1
ATOM 702 C C . ALA A 1 93 ? 0.478 0.614 6.743 1.00 88.94 93 ALA A C 1
ATOM 704 O O . ALA A 1 93 ? 0.419 0.025 7.823 1.00 88.94 93 ALA A O 1
ATOM 705 N N . CYS A 1 94 ? 0.873 1.886 6.652 1.00 87.75 94 CYS A N 1
ATOM 706 C CA . CYS A 1 94 ? 1.260 2.686 7.811 1.00 87.75 94 CYS A CA 1
ATOM 707 C C . CYS A 1 94 ? 0.066 2.997 8.730 1.00 87.75 94 CYS A C 1
ATOM 709 O O . CYS A 1 94 ? 0.182 2.874 9.951 1.00 87.75 94 CYS A O 1
ATOM 711 N N . ALA A 1 95 ? -1.086 3.368 8.163 1.00 89.19 95 ALA A N 1
ATOM 712 C CA . ALA A 1 95 ? -2.300 3.668 8.917 1.00 89.19 95 ALA A CA 1
ATOM 713 C C . ALA A 1 95 ? -2.794 2.434 9.680 1.00 89.19 95 ALA A C 1
ATOM 715 O O . ALA A 1 95 ? -2.967 2.494 10.896 1.00 89.19 95 ALA A O 1
ATOM 716 N N . LEU A 1 96 ? -2.932 1.295 8.999 1.00 88.81 96 LEU A N 1
ATOM 717 C CA . LEU A 1 96 ? -3.366 0.051 9.630 1.00 88.81 96 LEU A CA 1
ATOM 718 C C . LEU A 1 96 ? -2.363 -0.436 10.672 1.00 88.81 96 LEU A C 1
ATOM 720 O O . LEU A 1 96 ? -2.777 -0.867 11.744 1.00 88.81 96 LEU A O 1
ATOM 724 N N . TYR A 1 97 ? -1.057 -0.302 10.421 1.00 88.69 97 TYR A N 1
ATOM 725 C CA . TYR A 1 97 ? -0.062 -0.599 11.447 1.00 88.69 97 TYR A CA 1
ATOM 72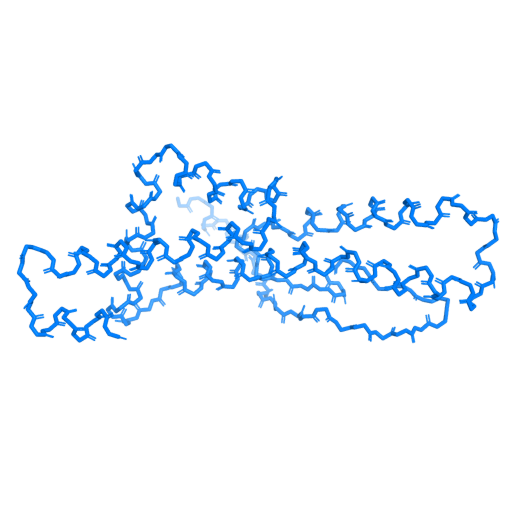6 C C . TYR A 1 97 ? -0.281 0.253 12.701 1.00 88.69 97 TYR A C 1
ATOM 728 O O . TYR A 1 97 ? -0.354 -0.292 13.796 1.00 88.69 97 TYR A O 1
ATOM 736 N N . LYS A 1 98 ? -0.464 1.572 12.567 1.00 87.50 98 LYS A N 1
ATOM 737 C CA . LYS A 1 98 ? -0.709 2.461 13.716 1.00 87.50 98 LYS A CA 1
ATOM 738 C C . LYS A 1 98 ? -2.003 2.134 14.468 1.00 87.50 98 LYS A C 1
ATOM 740 O O . LYS A 1 98 ? -2.022 2.268 15.689 1.00 87.50 98 LYS A O 1
ATOM 745 N N . VAL A 1 99 ? -3.050 1.717 13.754 1.00 88.25 99 VAL A N 1
ATOM 746 C CA . VAL A 1 99 ? -4.346 1.328 14.334 1.00 88.25 99 VAL A CA 1
ATOM 747 C C . VAL A 1 99 ? -4.249 -0.008 15.072 1.00 88.25 99 VAL A C 1
ATOM 749 O O . VAL A 1 99 ? -4.752 -0.140 16.185 1.00 88.25 99 VAL A O 1
ATOM 752 N N . PHE A 1 100 ? -3.601 -1.011 14.480 1.00 87.50 100 PHE A N 1
ATOM 753 C CA . PHE A 1 100 ? -3.577 -2.363 15.041 1.00 87.50 100 PHE A CA 1
ATOM 754 C C . PHE A 1 100 ? -2.436 -2.607 16.028 1.00 87.50 100 PHE A C 1
ATOM 756 O O . PHE A 1 100 ? -2.576 -3.469 16.900 1.00 87.50 100 PHE A O 1
ATOM 763 N N . PHE A 1 101 ? -1.339 -1.848 15.942 1.00 86.94 101 PHE A N 1
ATOM 764 C CA . PHE A 1 101 ? -0.210 -1.982 16.855 1.00 86.94 101 PHE A CA 1
ATOM 765 C C . PHE A 1 101 ? -0.656 -1.791 18.307 1.00 86.94 101 PHE A C 1
ATOM 767 O O . PHE A 1 101 ? -1.395 -0.864 18.649 1.00 86.94 101 PHE A O 1
ATOM 774 N N . ALA A 1 102 ? -0.210 -2.696 19.176 1.00 84.19 102 ALA A N 1
ATOM 775 C CA . ALA A 1 102 ? -0.571 -2.662 20.581 1.00 84.19 102 ALA A CA 1
ATOM 776 C C . ALA A 1 102 ? -0.072 -1.362 21.228 1.00 84.19 102 ALA A C 1
ATOM 778 O O . ALA A 1 102 ? 1.108 -1.030 21.173 1.00 84.19 102 ALA A O 1
ATOM 779 N N . SER A 1 103 ? -0.984 -0.625 21.855 1.00 85.62 103 SER A N 1
ATOM 780 C CA . SER A 1 103 ? -0.664 0.595 22.584 1.00 85.62 103 SER A CA 1
ATOM 781 C C . SER A 1 103 ? -1.411 0.627 23.913 1.00 85.62 103 SER A C 1
ATOM 783 O O . SER A 1 103 ? -2.520 0.095 24.034 1.00 85.62 103 SER A O 1
ATOM 785 N N . SER A 1 104 ? -0.785 1.236 24.918 1.00 86.19 104 SER A N 1
ATOM 786 C CA . SER A 1 104 ? -1.414 1.563 26.198 1.00 86.19 104 SER A CA 1
ATOM 787 C C . SER A 1 104 ? -2.423 2.707 26.071 1.00 86.19 104 SER A C 1
ATOM 789 O O . SER A 1 104 ? -3.318 2.797 26.910 1.00 86.19 104 SER A O 1
ATOM 791 N N . ASP A 1 105 ? -2.315 3.514 25.012 1.00 87.94 105 ASP A N 1
ATOM 792 C CA . ASP A 1 105 ? -3.177 4.656 24.725 1.00 87.94 105 ASP A CA 1
ATOM 793 C C . ASP A 1 105 ? -4.646 4.220 24.513 1.00 87.94 105 ASP A C 1
ATOM 795 O O . ASP A 1 105 ? -4.925 3.423 23.604 1.00 87.94 105 ASP A O 1
ATOM 799 N N . PRO A 1 106 ? -5.594 4.706 25.340 1.00 86.31 106 PRO A N 1
ATOM 800 C CA . PRO A 1 106 ? -7.010 4.390 25.195 1.00 86.31 106 PRO A CA 1
ATOM 801 C C . PRO A 1 106 ? -7.574 4.812 23.832 1.00 86.31 106 PRO A C 1
ATOM 803 O O . PRO A 1 106 ? -8.341 4.045 23.253 1.00 86.31 106 PRO A O 1
ATOM 806 N N . SER A 1 107 ? -7.146 5.940 23.258 1.00 86.50 107 SER A N 1
ATOM 807 C CA . SER A 1 107 ? -7.655 6.424 21.966 1.00 86.50 107 SER A CA 1
ATOM 808 C C . SER A 1 107 ? -7.318 5.457 20.830 1.00 86.50 107 SER A C 1
ATOM 810 O O . SER A 1 107 ? -8.165 5.133 19.995 1.00 86.50 107 SER A O 1
ATOM 812 N N . ARG A 1 108 ? -6.111 4.878 20.841 1.00 86.75 108 ARG A N 1
ATOM 813 C CA . ARG A 1 108 ? -5.720 3.843 19.868 1.00 86.75 108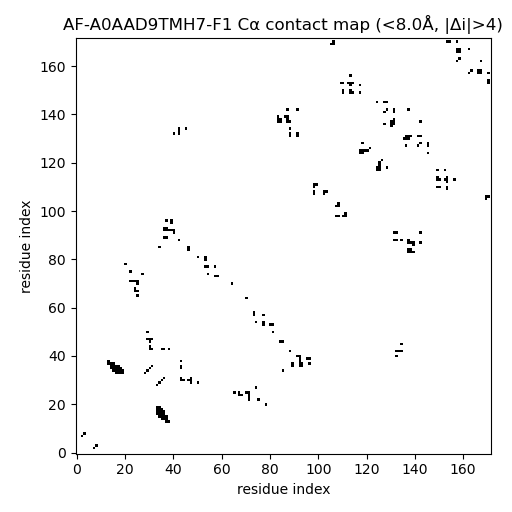 ARG A CA 1
ATOM 814 C C . ARG A 1 108 ? -6.505 2.546 20.030 1.00 86.75 108 ARG A C 1
ATOM 816 O O . ARG A 1 108 ? -6.811 1.897 19.031 1.00 86.75 108 ARG A O 1
ATOM 823 N N . LYS A 1 109 ? -6.851 2.159 21.262 1.00 89.31 109 LYS A N 1
ATOM 824 C CA . LYS A 1 109 ? -7.704 0.983 21.503 1.00 89.31 109 LYS A CA 1
ATOM 825 C C . LYS A 1 109 ? -9.104 1.196 20.933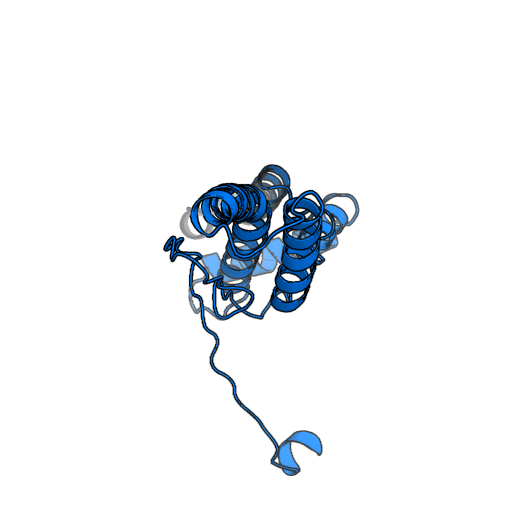 1.00 89.31 109 LYS A C 1
ATOM 827 O O . LYS A 1 109 ? -9.616 0.288 20.279 1.00 89.31 109 LYS A O 1
ATOM 832 N N . GLU A 1 110 ? -9.667 2.386 21.120 1.00 89.75 110 GLU A N 1
ATOM 833 C CA . GLU A 1 110 ? -10.985 2.741 20.590 1.00 89.75 110 GLU A CA 1
ATOM 834 C C . GLU A 1 110 ? -10.998 2.774 19.062 1.00 89.75 110 GLU A C 1
ATOM 836 O O . GLU A 1 110 ? -11.863 2.146 18.456 1.00 89.75 110 GLU A O 1
ATOM 841 N N . ILE A 1 111 ? -10.007 3.405 18.420 1.00 90.06 111 ILE A N 1
ATOM 842 C CA . ILE A 1 111 ? -9.895 3.416 16.950 1.00 90.06 111 ILE A CA 1
ATOM 843 C C . ILE A 1 111 ? -9.750 1.991 16.404 1.00 90.06 111 ILE A C 1
ATOM 845 O O . ILE A 1 111 ? -10.400 1.634 15.420 1.00 90.06 111 ILE A O 1
ATOM 849 N N . ARG A 1 112 ? -8.949 1.139 17.056 1.00 91.56 112 ARG A N 1
ATOM 850 C CA . ARG A 1 112 ? -8.821 -0.273 16.673 1.00 91.56 112 ARG A CA 1
ATOM 851 C C . ARG A 1 112 ? -10.155 -1.001 16.750 1.00 91.56 112 ARG A C 1
ATOM 853 O O . ARG A 1 112 ? -10.517 -1.726 15.827 1.00 91.56 112 ARG A O 1
ATOM 860 N N . GLN A 1 113 ? -10.892 -0.809 17.839 1.00 91.31 113 GLN A N 1
ATOM 861 C CA . GLN A 1 113 ? -12.188 -1.448 18.021 1.00 91.31 113 GLN A CA 1
ATOM 862 C C . GLN A 1 113 ? -13.228 -0.901 17.031 1.00 91.31 113 GLN A C 1
ATOM 864 O O . GLN A 1 113 ? -13.990 -1.673 16.455 1.00 91.31 113 GLN A O 1
ATOM 869 N N . ALA A 1 114 ? -13.219 0.408 16.772 1.00 92.12 114 ALA A N 1
ATOM 870 C CA . ALA A 1 114 ? -14.046 1.052 15.759 1.00 92.12 114 ALA A CA 1
ATOM 871 C C . ALA A 1 114 ? -13.767 0.497 14.358 1.00 92.12 114 ALA A C 1
ATOM 873 O O . ALA A 1 114 ? -14.715 0.230 13.630 1.00 92.12 114 ALA A O 1
ATOM 874 N N . CYS A 1 115 ? -12.502 0.248 14.008 1.00 92.00 115 CYS A N 1
ATOM 875 C CA . CYS A 1 115 ? -12.126 -0.377 12.741 1.00 92.00 115 CYS A CA 1
ATOM 876 C C . CYS A 1 115 ? -12.719 -1.789 12.597 1.00 92.00 115 CYS A C 1
ATOM 878 O O . CYS A 1 115 ? -13.290 -2.103 11.554 1.00 92.00 115 CYS A O 1
ATOM 880 N N . PHE A 1 116 ? -12.670 -2.612 13.652 1.00 91.69 116 PHE A N 1
ATOM 881 C CA . PHE A 1 116 ? -13.313 -3.932 13.641 1.00 91.69 116 PHE A CA 1
ATOM 882 C C . PHE A 1 116 ? -14.827 -3.840 13.452 1.00 91.69 116 PHE A C 1
ATOM 884 O O . PHE A 1 116 ? -15.374 -4.522 12.594 1.00 91.69 116 PHE A O 1
ATOM 891 N N . TYR A 1 117 ? -15.510 -2.981 14.208 1.00 91.75 117 TYR A N 1
ATOM 892 C CA . TYR A 1 117 ? -16.957 -2.825 14.058 1.00 91.75 117 TYR A CA 1
ATOM 893 C C . TYR A 1 117 ? -17.355 -2.243 12.704 1.00 91.75 117 TYR A C 1
ATOM 895 O O . TYR A 1 117 ? -18.355 -2.673 12.143 1.00 91.75 117 TYR A O 1
ATOM 903 N N . TYR A 1 118 ? -16.569 -1.310 12.167 1.00 91.62 118 TYR A N 1
ATOM 904 C CA . TYR A 1 118 ? -16.775 -0.751 10.836 1.00 91.62 118 TYR A CA 1
ATOM 905 C C . TYR A 1 118 ? -16.708 -1.832 9.754 1.00 91.62 118 TYR A C 1
ATOM 907 O O . TYR A 1 118 ? -17.575 -1.891 8.889 1.00 91.62 118 TYR A O 1
ATOM 915 N N . LEU A 1 119 ? -15.727 -2.736 9.844 1.00 90.94 119 LEU A N 1
ATOM 916 C CA . LEU A 1 119 ? -15.649 -3.914 8.979 1.00 90.94 119 LEU A CA 1
ATOM 917 C C . LEU A 1 119 ? -16.856 -4.845 9.165 1.00 90.94 119 LEU A C 1
ATOM 919 O O . LEU A 1 119 ? -17.389 -5.358 8.183 1.00 90.94 119 LEU A O 1
ATOM 923 N N . SER A 1 120 ? -17.331 -5.020 10.400 1.00 92.56 120 SER A N 1
ATOM 924 C CA . SER A 1 120 ? -18.506 -5.845 10.704 1.00 92.56 120 SER A CA 1
ATOM 925 C C . SER A 1 120 ? -19.835 -5.280 10.187 1.00 92.56 120 SER A C 1
ATOM 927 O O . SER A 1 120 ? -20.810 -6.026 10.150 1.00 92.56 120 SER A O 1
ATOM 929 N N . LEU A 1 121 ? -19.907 -4.005 9.778 1.00 91.19 121 LEU A N 1
ATOM 930 C CA . LEU A 1 121 ? -21.115 -3.437 9.157 1.00 91.19 121 LEU A CA 1
ATOM 931 C C . LEU A 1 121 ? -21.416 -4.057 7.781 1.00 91.19 121 LEU A C 1
ATOM 933 O O . LEU A 1 121 ? -22.555 -3.992 7.323 1.00 91.19 121 LEU A O 1
ATOM 937 N N . GLY A 1 122 ? -20.422 -4.675 7.133 1.00 91.31 122 GLY A N 1
ATOM 938 C CA . GLY A 1 122 ? -20.586 -5.302 5.824 1.00 91.31 122 GLY A CA 1
ATOM 939 C C . GLY A 1 122 ? -20.829 -4.297 4.692 1.00 91.31 122 GLY A C 1
ATOM 940 O O . GLY A 1 122 ? -20.616 -3.092 4.836 1.00 91.31 122 GLY A O 1
ATOM 941 N N . GLY A 1 123 ? -21.231 -4.810 3.526 1.00 92.50 123 GLY A N 1
ATOM 942 C CA . GLY A 1 123 ? -21.489 -3.994 2.336 1.00 92.50 123 GLY A CA 1
ATOM 943 C C . GLY A 1 123 ? -20.261 -3.198 1.889 1.00 92.50 123 GLY A C 1
ATOM 944 O O . GLY A 1 123 ? -19.134 -3.695 1.932 1.00 92.50 123 GLY A O 1
ATOM 945 N N . ASP A 1 124 ? -20.474 -1.947 1.484 1.00 89.31 124 ASP A N 1
ATOM 946 C CA . ASP A 1 124 ? -19.419 -1.085 0.938 1.00 89.31 124 ASP A CA 1
ATOM 947 C C . ASP A 1 124 ? -18.323 -0.740 1.955 1.00 89.31 124 ASP A C 1
ATOM 949 O O . ASP A 1 124 ? -17.168 -0.563 1.571 1.00 89.31 124 ASP A O 1
ATOM 953 N N . PHE A 1 125 ? -18.638 -0.709 3.255 1.00 87.69 125 PHE A N 1
ATOM 954 C CA . PHE A 1 125 ? -17.663 -0.437 4.319 1.00 87.69 125 PHE A CA 1
ATOM 955 C C . PHE A 1 125 ? -16.576 -1.515 4.386 1.00 87.69 125 PHE A C 1
ATOM 957 O O . PHE A 1 125 ? -15.386 -1.211 4.493 1.00 87.69 125 PHE A O 1
ATOM 964 N N . MET A 1 126 ? -16.992 -2.777 4.270 1.00 89.50 126 MET A N 1
ATOM 965 C CA . MET A 1 126 ? -16.095 -3.925 4.230 1.00 89.50 126 MET A CA 1
ATOM 966 C C . MET A 1 126 ? -15.471 -4.085 2.841 1.00 89.50 126 MET A C 1
ATOM 968 O O . MET A 1 126 ? -14.250 -4.160 2.721 1.00 89.50 126 MET A O 1
ATOM 972 N N . ASN A 1 127 ? -16.294 -4.101 1.790 1.00 91.56 127 ASN A N 1
ATOM 973 C CA . ASN A 1 127 ? -15.844 -4.348 0.421 1.00 91.56 127 ASN A CA 1
ATOM 974 C C . ASN A 1 127 ? -14.832 -3.297 -0.044 1.00 91.56 127 ASN A C 1
ATOM 976 O O . ASN A 1 127 ? -13.826 -3.651 -0.653 1.00 91.56 127 ASN A O 1
ATOM 980 N N . GLY A 1 128 ? -15.053 -2.020 0.277 1.00 89.94 128 GLY A N 1
ATOM 981 C CA . GLY A 1 128 ? -14.143 -0.941 -0.089 1.00 89.94 128 GLY A CA 1
ATOM 982 C C . GLY A 1 128 ? -12.797 -1.016 0.639 1.00 89.94 128 GLY A C 1
ATOM 983 O O . GLY A 1 128 ? -11.751 -0.902 -0.003 1.00 89.94 128 GLY A O 1
ATOM 984 N N . LEU A 1 129 ? -12.790 -1.308 1.948 1.00 88.06 129 LEU A N 1
ATOM 985 C CA . LEU A 1 129 ? -11.542 -1.471 2.704 1.00 88.06 129 LEU A CA 1
ATOM 986 C C . LEU A 1 129 ? -10.780 -2.746 2.301 1.00 88.06 129 LEU A C 1
ATOM 988 O O . LEU A 1 129 ? -9.555 -2.715 2.196 1.00 88.06 129 LEU A O 1
ATOM 992 N N . ILE A 1 130 ? -11.484 -3.846 2.013 1.00 90.25 130 ILE A N 1
ATOM 993 C CA . ILE A 1 130 ? -10.876 -5.081 1.491 1.00 90.25 130 ILE A CA 1
ATOM 994 C C . ILE A 1 130 ? -10.327 -4.864 0.075 1.00 90.25 130 ILE A C 1
ATOM 996 O O . ILE A 1 130 ? -9.236 -5.344 -0.229 1.00 90.25 130 ILE A O 1
ATOM 1000 N N . ALA A 1 131 ? -11.017 -4.115 -0.787 1.00 90.81 131 ALA A N 1
ATOM 1001 C CA . ALA A 1 131 ? -10.524 -3.778 -2.125 1.00 90.81 131 ALA A CA 1
ATOM 1002 C C . ALA A 1 131 ? -9.249 -2.917 -2.079 1.00 90.81 131 ALA A C 1
ATOM 1004 O O . ALA A 1 131 ? -8.379 -3.054 -2.938 1.00 90.81 131 ALA A O 1
ATOM 1005 N N . LEU A 1 132 ? -9.120 -2.054 -1.065 1.00 89.56 132 LEU A N 1
ATOM 1006 C CA . LEU A 1 132 ? -7.891 -1.310 -0.786 1.00 89.56 132 LEU A CA 1
ATOM 1007 C C . LEU A 1 132 ? -6.776 -2.224 -0.258 1.00 89.56 132 LEU A C 1
ATOM 1009 O O . LEU A 1 132 ? -5.642 -2.101 -0.702 1.00 89.56 132 LEU A O 1
ATOM 1013 N N . LEU A 1 133 ? -7.092 -3.141 0.663 1.00 87.88 133 LEU A N 1
ATOM 1014 C CA . LEU A 1 133 ? -6.144 -4.104 1.245 1.00 87.88 133 LEU A CA 1
ATOM 1015 C C . LEU A 1 133 ? -5.607 -5.123 0.236 1.00 87.88 133 LEU A C 1
ATOM 1017 O O . LEU A 1 133 ? -4.459 -5.536 0.335 1.00 87.88 133 LEU A O 1
ATOM 1021 N N . SER A 1 134 ? -6.451 -5.542 -0.703 1.00 89.81 134 SER A N 1
ATOM 1022 C CA . SER A 1 134 ? -6.104 -6.473 -1.782 1.00 89.81 134 SER A CA 1
ATOM 1023 C C . SER A 1 134 ? -5.450 -5.785 -2.980 1.00 89.81 134 SER A C 1
ATOM 1025 O O . SER A 1 134 ? -5.179 -6.443 -3.980 1.00 89.81 134 SER A O 1
ATOM 1027 N N . ASP A 1 135 ? -5.218 -4.470 -2.897 1.00 86.06 135 ASP A N 1
ATOM 1028 C CA . ASP A 1 135 ? -4.668 -3.639 -3.969 1.00 86.06 135 ASP A CA 1
ATOM 1029 C C . ASP A 1 135 ? -5.487 -3.679 -5.283 1.00 86.06 135 ASP A C 1
ATOM 1031 O O . ASP A 1 135 ? -4.995 -3.276 -6.337 1.00 86.06 135 ASP A O 1
ATOM 1035 N N . LEU A 1 136 ? -6.753 -4.119 -5.238 1.00 85.50 136 LEU A N 1
ATOM 1036 C CA . LEU A 1 136 ? -7.652 -4.200 -6.400 1.00 85.50 136 LEU A CA 1
ATOM 1037 C C . LEU A 1 136 ? -8.247 -2.840 -6.781 1.00 85.50 136 LEU A C 1
ATOM 1039 O O . LEU A 1 136 ? -8.550 -2.591 -7.947 1.00 85.50 136 LEU A O 1
ATOM 1043 N N . ASN A 1 137 ? -8.424 -1.949 -5.803 1.00 84.00 137 ASN A N 1
ATOM 1044 C CA . ASN A 1 137 ? -8.910 -0.590 -6.036 1.00 84.00 137 ASN A CA 1
ATOM 1045 C C . ASN A 1 137 ? -8.110 0.445 -5.224 1.00 84.00 137 ASN A C 1
ATOM 1047 O O . ASN A 1 137 ? -8.658 1.074 -4.314 1.00 84.00 137 ASN A O 1
ATOM 1051 N N . PRO A 1 138 ? -6.816 0.650 -5.537 1.00 82.56 138 PRO A N 1
ATOM 1052 C CA . PRO A 1 138 ? -5.918 1.512 -4.775 1.00 82.56 138 PRO A CA 1
ATOM 1053 C C . PRO A 1 138 ? -6.135 2.995 -5.128 1.00 82.56 138 PRO A C 1
ATOM 1055 O O . PRO A 1 138 ? -5.233 3.688 -5.597 1.00 82.56 138 PRO A O 1
ATOM 1058 N N . ARG A 1 139 ? -7.359 3.496 -4.921 1.00 86.94 139 ARG A N 1
ATOM 1059 C CA . ARG A 1 139 ? -7.721 4.903 -5.136 1.00 86.94 139 ARG A CA 1
ATOM 1060 C C . ARG A 1 139 ? -7.445 5.722 -3.866 1.00 86.94 139 ARG A C 1
ATOM 1062 O O . ARG A 1 139 ? -8.074 5.444 -2.842 1.00 86.94 139 ARG A O 1
ATOM 1069 N N . PRO A 1 140 ? -6.627 6.792 -3.929 1.00 85.62 140 PRO A N 1
ATOM 1070 C CA . PRO A 1 140 ? -6.322 7.629 -2.764 1.00 85.62 140 PRO A CA 1
ATOM 1071 C C . PRO A 1 140 ? -7.563 8.209 -2.073 1.00 85.62 140 PRO A C 1
ATOM 1073 O O . PRO A 1 140 ? -7.641 8.245 -0.849 1.00 85.62 140 PRO A O 1
ATOM 1076 N N . LEU A 1 141 ? -8.569 8.619 -2.851 1.00 87.94 141 LEU A N 1
ATOM 1077 C CA . LEU A 1 141 ? -9.818 9.164 -2.310 1.00 87.94 141 LEU A CA 1
ATOM 1078 C C . LEU A 1 141 ? -10.638 8.104 -1.562 1.00 87.94 141 LEU A C 1
ATOM 1080 O O . LEU A 1 141 ? -11.215 8.397 -0.517 1.00 87.94 141 LEU A O 1
ATOM 1084 N N . SER A 1 142 ? -10.647 6.862 -2.056 1.00 87.38 142 SER A N 1
ATOM 1085 C CA . SER A 1 142 ? -11.295 5.740 -1.363 1.00 87.38 142 SER A CA 1
ATOM 1086 C C . SER A 1 142 ? -10.616 5.477 -0.014 1.00 87.38 142 SER A C 1
ATOM 1088 O O . SER A 1 142 ? -11.271 5.357 1.016 1.00 87.38 142 SER A O 1
ATOM 1090 N N . LEU A 1 143 ? -9.280 5.498 0.015 1.00 88.38 143 LEU A N 1
ATOM 1091 C CA . LEU A 1 143 ? -8.524 5.345 1.257 1.00 88.38 143 LEU A CA 1
ATOM 1092 C C . LEU A 1 143 ? -8.886 6.417 2.292 1.00 88.38 143 LEU A C 1
ATOM 1094 O O . LEU A 1 143 ? -9.194 6.091 3.438 1.00 88.38 143 LEU A O 1
ATOM 1098 N N . ILE A 1 144 ? -8.855 7.690 1.891 1.00 89.19 144 ILE A N 1
ATOM 1099 C CA . ILE A 1 144 ? -9.143 8.813 2.792 1.00 89.19 144 ILE A CA 1
ATOM 1100 C C . ILE A 1 144 ? -10.578 8.726 3.317 1.00 89.19 144 ILE A C 1
ATOM 1102 O O . ILE A 1 144 ? -10.796 8.891 4.515 1.00 89.19 144 ILE A O 1
ATOM 1106 N N . THR A 1 145 ? -11.544 8.426 2.446 1.00 89.75 145 THR A N 1
ATOM 1107 C CA . THR A 1 145 ? -12.955 8.312 2.841 1.00 89.75 145 THR A CA 1
ATOM 1108 C C . THR A 1 145 ? -13.171 7.190 3.854 1.00 89.75 145 THR A C 1
ATOM 1110 O O . THR A 1 145 ? -13.741 7.450 4.911 1.00 89.75 145 THR A O 1
ATOM 1113 N N . HIS A 1 146 ? -12.654 5.979 3.616 1.00 91.25 146 HIS A N 1
ATOM 1114 C CA . HIS A 1 146 ? -12.780 4.875 4.575 1.00 91.25 146 HIS A CA 1
ATOM 1115 C C . HIS A 1 146 ? -12.098 5.169 5.918 1.00 91.25 146 HIS A C 1
ATOM 1117 O O . HIS A 1 146 ? -12.699 4.933 6.965 1.00 91.25 146 HIS A O 1
ATOM 1123 N N . LEU A 1 147 ? -10.883 5.732 5.917 1.00 89.00 147 LEU A N 1
ATOM 1124 C CA . LEU A 1 147 ? -10.198 6.108 7.160 1.00 89.00 147 LEU A CA 1
ATOM 1125 C C . LEU A 1 147 ? -10.981 7.169 7.943 1.00 89.00 147 LEU A C 1
ATOM 1127 O O . LEU A 1 147 ? -11.088 7.084 9.166 1.00 89.00 147 LEU A O 1
ATOM 1131 N N . PHE A 1 148 ? -11.565 8.143 7.247 1.00 90.50 148 PHE A N 1
ATOM 1132 C CA . PHE A 1 148 ? -12.373 9.183 7.870 1.00 90.50 148 PHE A CA 1
ATOM 1133 C C . PHE A 1 148 ? -13.681 8.628 8.449 1.00 90.50 148 PHE A C 1
ATOM 1135 O O . PHE A 1 148 ? -14.029 8.947 9.586 1.00 90.50 148 PHE A O 1
ATOM 1142 N N . PHE A 1 149 ? -14.366 7.738 7.724 1.00 91.88 149 PHE A N 1
ATOM 1143 C CA . PHE A 1 149 ? -15.571 7.077 8.224 1.00 91.88 149 PHE A CA 1
ATOM 1144 C C . PHE A 1 149 ? -15.300 6.208 9.454 1.00 91.88 149 PHE A C 1
ATOM 1146 O O . PHE A 1 149 ? -16.086 6.257 10.398 1.00 91.88 149 PHE A O 1
ATOM 1153 N N . VAL A 1 150 ? -14.188 5.463 9.489 1.00 92.06 150 VAL A N 1
ATOM 1154 C CA . VAL A 1 150 ? -13.777 4.696 10.680 1.00 92.06 150 VAL A CA 1
ATOM 1155 C C . VAL A 1 150 ? -13.580 5.624 11.882 1.00 92.06 150 VAL A C 1
ATOM 1157 O O . VAL A 1 150 ? -14.067 5.321 12.972 1.00 92.06 150 VAL A O 1
ATOM 1160 N N . SER A 1 151 ? -12.919 6.769 11.690 1.00 90.69 151 SER A N 1
ATOM 1161 C CA . SER A 1 151 ? -12.695 7.754 12.754 1.00 90.69 151 SER A CA 1
ATOM 1162 C C . SER A 1 151 ? -14.000 8.374 13.260 1.00 90.69 151 SER A C 1
ATOM 1164 O O . SER A 1 151 ? -14.237 8.375 14.467 1.00 90.69 151 SER A O 1
ATOM 1166 N N . ILE A 1 152 ? -14.886 8.830 12.362 1.00 90.88 152 ILE A N 1
ATOM 1167 C CA . ILE A 1 152 ? -16.209 9.362 12.740 1.00 90.88 152 ILE A CA 1
ATOM 1168 C C . ILE A 1 152 ? -17.022 8.306 13.483 1.00 90.88 152 ILE A C 1
ATOM 1170 O O . ILE A 1 152 ? -17.633 8.604 14.507 1.00 90.88 152 ILE A O 1
ATOM 1174 N N . TYR A 1 153 ? -17.018 7.067 12.994 1.00 90.38 153 TYR A N 1
ATOM 1175 C CA . TYR A 1 153 ? -17.732 5.967 13.626 1.00 90.38 153 TYR A CA 1
ATOM 1176 C C . TYR A 1 153 ? -17.191 5.676 15.035 1.00 90.38 153 TYR A C 1
ATOM 1178 O O . TYR A 1 153 ? -17.969 5.463 15.966 1.00 90.38 153 TYR A O 1
ATOM 1186 N N . GLY A 1 154 ? -15.870 5.735 15.224 1.00 89.75 154 GLY A N 1
ATOM 1187 C CA . GLY A 1 154 ? -15.236 5.619 16.538 1.00 89.75 154 GLY A CA 1
ATOM 1188 C C . GLY A 1 154 ? -15.656 6.728 17.503 1.00 89.75 154 GLY A C 1
ATOM 1189 O O . GLY A 1 154 ? -16.108 6.438 18.611 1.00 89.75 154 GLY A O 1
ATOM 1190 N N . VAL A 1 155 ? -15.587 7.988 17.065 1.00 89.19 155 VAL A N 1
ATOM 1191 C CA . VAL A 1 155 ? -16.000 9.149 17.872 1.00 89.19 155 VAL A CA 1
ATOM 1192 C C . VAL A 1 155 ? -17.495 9.091 18.199 1.00 89.19 155 VAL A C 1
ATOM 1194 O O . VAL A 1 155 ? -17.883 9.259 19.353 1.00 89.19 155 VAL A O 1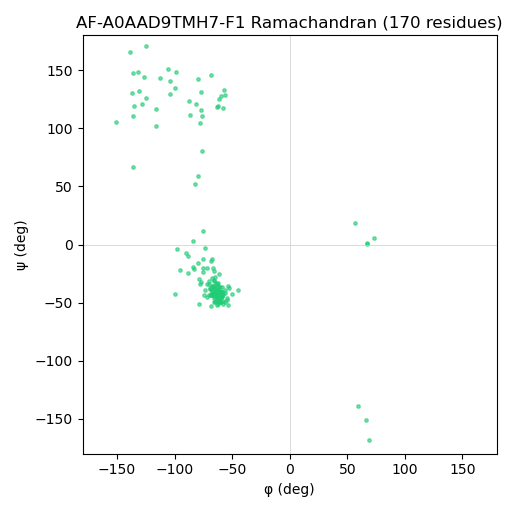
ATOM 1197 N N . GLY A 1 156 ? -18.347 8.770 17.222 1.00 88.00 156 GLY A N 1
ATOM 1198 C CA . GLY A 1 156 ? -19.790 8.626 17.428 1.00 88.00 156 GLY A CA 1
ATOM 1199 C C . GLY A 1 156 ? -20.134 7.560 18.471 1.00 88.00 156 GLY A C 1
ATOM 1200 O O . GLY A 1 156 ? -20.980 7.792 19.335 1.00 88.00 156 GLY A O 1
ATOM 1201 N N . ARG A 1 157 ? -19.425 6.422 18.465 1.00 87.56 157 ARG A N 1
ATOM 1202 C CA . ARG A 1 157 ? -19.585 5.364 19.479 1.00 87.56 157 ARG A CA 1
ATOM 1203 C C . ARG A 1 157 ? -19.158 5.795 20.882 1.00 87.56 157 ARG A C 1
ATOM 1205 O O . ARG A 1 157 ? -19.733 5.316 21.854 1.00 87.56 157 ARG A O 1
ATOM 1212 N N . LEU A 1 158 ? -18.173 6.684 20.999 1.00 86.25 158 LEU A N 1
ATOM 1213 C CA . LEU A 1 158 ? -17.737 7.240 22.283 1.00 86.25 158 LEU A CA 1
ATOM 1214 C C . LEU A 1 158 ? -18.745 8.252 22.846 1.00 86.25 158 LEU A C 1
ATOM 1216 O O . LEU A 1 158 ? -18.977 8.276 24.057 1.00 86.25 158 LEU A O 1
ATOM 1220 N N . LEU A 1 159 ? -19.345 9.076 21.985 1.00 85.06 159 LEU A N 1
ATOM 1221 C CA . LEU A 1 159 ? -20.226 10.174 22.394 1.00 85.06 159 LEU A CA 1
ATOM 1222 C C . LEU A 1 159 ? -21.682 9.750 22.648 1.00 85.06 159 LEU A C 1
ATOM 1224 O O . LEU A 1 159 ? -22.395 10.467 23.345 1.00 85.06 159 LEU A O 1
ATOM 1228 N N . LEU A 1 160 ? -22.127 8.603 22.126 1.00 83.69 160 LEU A N 1
ATOM 1229 C CA . LEU A 1 160 ? -23.503 8.119 22.291 1.00 83.69 160 LEU A CA 1
ATOM 1230 C C . LEU A 1 160 ? -23.649 7.064 23.412 1.00 83.69 160 LEU A C 1
ATOM 1232 O O . LEU A 1 160 ? -22.735 6.268 23.647 1.00 83.69 160 LEU A O 1
ATOM 1236 N N . PRO A 1 161 ? -24.809 7.012 24.105 1.00 76.31 161 PRO A N 1
ATOM 1237 C CA . PRO A 1 161 ? -25.935 7.953 24.014 1.00 76.31 161 PRO A CA 1
ATOM 1238 C C . PRO A 1 161 ? -25.679 9.299 24.716 1.00 76.31 161 PRO A C 1
ATOM 1240 O O . PRO A 1 161 ? -26.338 10.276 24.381 1.00 76.31 161 PRO A O 1
ATOM 1243 N N . PHE A 1 162 ? -24.719 9.369 25.648 1.00 77.81 162 PHE A N 1
ATOM 1244 C CA . PHE A 1 162 ? -24.366 10.600 26.363 1.00 77.81 162 PHE A CA 1
ATOM 1245 C C . PHE A 1 162 ? -22.850 10.848 26.349 1.00 77.81 162 PHE A C 1
ATOM 1247 O O . PHE A 1 162 ? -22.082 9.941 26.702 1.00 77.81 162 PHE A O 1
ATOM 1254 N N . PRO A 1 163 ? -22.399 12.072 26.020 1.00 80.56 163 PRO A N 1
ATOM 1255 C CA . PRO A 1 163 ? -20.984 12.406 26.005 1.00 80.56 163 PRO A CA 1
ATOM 1256 C C . PRO A 1 163 ? -20.482 12.641 27.434 1.00 80.56 163 PRO A C 1
ATOM 1258 O O . PRO A 1 163 ? -20.733 13.679 28.042 1.00 80.56 163 PRO A O 1
ATOM 1261 N N . LEU A 1 164 ? -19.751 11.675 27.996 1.00 83.50 164 LEU A N 1
ATOM 1262 C CA . LEU A 1 164 ? -19.028 11.891 29.254 1.00 83.50 164 LEU A CA 1
ATOM 1263 C C . LEU A 1 164 ? -17.719 12.658 28.986 1.00 83.50 164 LEU A C 1
ATOM 1265 O O . LEU A 1 164 ? -17.015 12.298 28.040 1.00 83.50 164 LEU A O 1
ATOM 1269 N N . PRO A 1 165 ? -17.291 13.595 29.857 1.00 82.38 165 PRO A N 1
ATOM 1270 C CA . PRO A 1 165 ? -16.041 14.349 29.684 1.00 82.38 165 PRO A CA 1
ATOM 1271 C C . PRO A 1 165 ? -14.807 13.461 29.469 1.00 82.38 165 PRO A C 1
ATOM 1273 O O . PRO A 1 165 ? -13.963 13.750 28.627 1.00 82.38 165 PRO A O 1
ATOM 1276 N N . LYS A 1 166 ? -14.739 12.316 30.166 1.00 80.12 166 LYS A N 1
ATOM 1277 C CA . LYS A 1 166 ? -13.674 11.316 29.974 1.00 80.12 166 LYS A CA 1
ATOM 1278 C C . LYS A 1 166 ? -13.670 10.711 28.565 1.00 80.12 166 LYS A C 1
ATOM 1280 O O . LYS A 1 166 ? -12.604 10.439 28.037 1.00 80.12 166 LYS A O 1
ATOM 1285 N N . ARG A 1 167 ? -14.842 10.495 27.958 1.00 81.12 167 ARG A N 1
ATOM 1286 C CA . ARG A 1 167 ? -14.971 9.956 26.593 1.00 81.12 167 ARG A CA 1
ATOM 1287 C C . ARG A 1 167 ? -14.704 11.019 25.533 1.00 81.12 167 ARG A C 1
ATOM 1289 O O . ARG A 1 167 ? -14.109 10.702 24.512 1.00 81.12 167 ARG A O 1
ATOM 1296 N N . MET A 1 168 ? -15.076 12.270 25.807 1.00 80.56 168 MET A N 1
ATOM 1297 C CA . MET A 1 168 ? -14.717 13.409 24.958 1.00 80.56 168 MET A CA 1
ATOM 1298 C C . MET A 1 168 ? -13.200 13.599 24.898 1.00 80.56 168 MET A C 1
ATOM 1300 O O . MET A 1 168 ? -12.673 13.804 23.817 1.00 80.56 168 MET A O 1
ATOM 1304 N N . LEU A 1 169 ? -12.496 13.444 26.027 1.00 79.44 169 LEU A N 1
ATOM 1305 C CA . LEU A 1 169 ? -11.033 13.528 26.067 1.00 79.44 169 LEU A CA 1
ATOM 1306 C C . LEU A 1 169 ? -10.343 12.396 25.284 1.00 79.44 169 LEU A C 1
ATOM 1308 O O . LEU A 1 169 ? -9.260 12.600 24.761 1.00 79.44 169 LEU A O 1
ATOM 1312 N N . ILE A 1 170 ? -10.957 11.211 25.207 1.00 79.81 170 ILE A N 1
ATOM 1313 C CA . ILE A 1 170 ? -10.426 10.070 24.439 1.00 79.81 170 ILE A CA 1
ATOM 1314 C C . ILE A 1 170 ? -10.678 10.242 22.931 1.00 79.81 170 ILE A C 1
ATOM 1316 O O . ILE A 1 170 ? -9.888 9.759 22.122 1.00 79.81 170 ILE A O 1
ATOM 1320 N N . GLY A 1 171 ? -11.787 10.883 22.554 1.00 72.31 171 GLY A N 1
ATOM 1321 C CA . GLY A 1 171 ? -12.162 11.116 21.156 1.00 72.31 171 GLY A CA 1
ATOM 1322 C C . GLY A 1 171 ? -11.615 12.406 20.533 1.00 72.31 171 GLY A C 1
ATOM 1323 O O . GLY A 1 171 ? -11.789 12.578 19.328 1.00 72.31 171 GLY A O 1
ATOM 1324 N N . ALA A 1 172 ? -11.022 13.296 21.336 1.00 66.94 172 ALA A N 1
ATOM 1325 C CA . ALA A 1 172 ? -10.344 14.520 20.901 1.00 66.94 172 ALA A CA 1
ATOM 1326 C C . ALA A 1 172 ? -8.918 14.223 20.416 1.00 66.94 172 ALA A C 1
ATOM 1328 O O . ALA A 1 172 ? -8.509 14.851 19.415 1.00 66.94 172 ALA A O 1
#

Mean predicted aligned error: 6.43 Å

Foldseek 3Di:
DVVVVVVPDDDDDFDFDDADDDQDFPDDAAFCRRGGAGCVLVCRVVLRVVLVVLLCVLCVVPPDPVPRVVVSVSVVVSVVVSVLLRVLLRVLRVVVCQLPPDDPQPLSVLLVVLLVVQCVVDDCLVVLNVCSSVSVDSGPVSSVVSSVVSLVSSLVVLCPPHNDPVSVVSSD

Sequence (172 aa):
MVAIEKGNIRTMTNRSMPATTQPTLGALLLGDAFNTRHPLTGGGMTMALSYNVVLRDLLRPLHDLNDAPALCKYLESFYTLCKPLASTINTLACALYKVFFASSDPSRKEIRQACFYYLSLGGDFMNGLIALLSDLNPRPLSLITHLFFVSIYGVGRLLLPFPLPKRMLIGA

Secondary structure (DSSP, 8-state):
-HHHHT----------B------BTTB---GGGT-B--GGG-HHHHHHHHHHHHHHHHHTT-S-S--HHHHHHHHHHHHHHHHHHHHHHHHHHHHHHHHHS--S-HHHHHHHHHHHHHHHT-HHHHHHHHHHHTTSS--HHHHHHHHHHHHHHHHHHHHSS---HHHHHHH-

Solvent-accessible surface area (backbone atoms only — not comparable to full-atom values): 9968 Å² total; per-residue (Å²): 110,70,74,65,75,66,61,81,80,83,85,80,83,85,50,74,39,77,72,71,90,73,94,44,82,83,59,86,78,62,46,66,85,34,43,29,52,48,67,89,52,60,56,62,63,58,48,38,54,52,48,50,54,55,45,50,64,66,49,64,83,56,90,63,83,82,49,32,73,63,49,48,58,51,50,55,50,45,58,58,69,43,44,57,53,51,49,28,54,44,50,49,26,52,49,51,45,63,38,68,50,90,65,92,50,66,44,48,52,44,47,33,51,23,44,53,52,44,43,68,68,38,68,67,59,26,53,52,52,49,30,40,56,68,60,75,52,50,44,56,68,59,53,53,50,54,56,48,50,33,50,53,52,26,39,52,61,46,39,51,97,62,70,44,72,73,40,51,65,49,61,105